Protein AF-A0A927LHQ2-F1 (afdb_monomer)

Sequence (108 aa):
MRNILLLGYLILNVFLYTLNFEIFHTPQAIDLGFGIFTTFPLLITMAFGLIFCLFFFLMDKNKQMKNEAIIENLKNEITIHKKDFEIASLKMNSSAIEPQVVVAEEII

Mean predicted aligned error: 15.76 Å

Structure (mmCIF, N/CA/C/O backbone):
data_AF-A0A927LHQ2-F1
#
_entry.id   AF-A0A927LHQ2-F1
#
loop_
_atom_site.group_PDB
_atom_site.id
_atom_site.type_symbol
_atom_site.label_atom_id
_atom_site.label_alt_id
_atom_site.label_comp_id
_atom_site.label_asym_id
_atom_site.label_entity_id
_atom_site.label_seq_id
_atom_site.pdbx_PDB_ins_code
_atom_site.Cartn_x
_atom_site.Cartn_y
_atom_site.Cartn_z
_atom_site.occupancy
_atom_site.B_iso_or_equiv
_atom_site.auth_seq_id
_atom_site.auth_comp_id
_atom_site.auth_asym_id
_atom_site.auth_atom_id
_atom_site.pdbx_PDB_model_num
ATOM 1 N N . MET A 1 1 ? -10.843 3.123 0.253 1.00 56.28 1 MET A N 1
ATOM 2 C CA . MET A 1 1 ? -10.695 3.513 -1.172 1.00 56.28 1 MET A CA 1
ATOM 3 C C . MET A 1 1 ? -9.248 3.779 -1.586 1.00 56.28 1 MET A C 1
ATOM 5 O O . MET A 1 1 ? -8.829 3.194 -2.574 1.00 56.28 1 MET A O 1
ATOM 9 N N . ARG A 1 2 ? -8.455 4.574 -0.844 1.00 60.19 2 ARG A N 1
ATOM 10 C CA . ARG A 1 2 ? -7.061 4.911 -1.217 1.00 60.19 2 ARG A CA 1
ATOM 11 C C . ARG A 1 2 ? -6.162 3.696 -1.520 1.00 60.19 2 ARG A C 1
ATOM 13 O O . ARG A 1 2 ? -5.458 3.709 -2.520 1.00 60.19 2 ARG A O 1
ATOM 20 N N . ASN A 1 3 ? -6.253 2.620 -0.735 1.00 64.38 3 ASN A N 1
ATOM 21 C CA . ASN A 1 3 ? -5.417 1.425 -0.943 1.00 64.38 3 ASN A CA 1
ATOM 22 C C . ASN A 1 3 ? -5.803 0.595 -2.170 1.00 64.38 3 ASN A C 1
ATOM 24 O O . ASN A 1 3 ? -4.945 -0.069 -2.732 1.00 64.38 3 ASN A O 1
ATOM 28 N N . ILE A 1 4 ? -7.065 0.643 -2.601 1.00 72.25 4 ILE A N 1
ATOM 29 C CA . ILE A 1 4 ? -7.522 -0.040 -3.821 1.00 72.25 4 ILE A CA 1
ATOM 30 C C . ILE A 1 4 ? -7.001 0.680 -5.066 1.00 72.25 4 ILE A C 1
ATOM 32 O O . ILE A 1 4 ? -6.595 0.023 -6.016 1.00 72.25 4 ILE A O 1
ATOM 36 N N . LEU A 1 5 ? -6.933 2.015 -5.034 1.00 72.75 5 LEU A N 1
ATOM 37 C CA . LEU A 1 5 ? -6.321 2.805 -6.106 1.00 72.75 5 LEU A CA 1
ATOM 38 C C . LEU A 1 5 ? -4.809 2.554 -6.193 1.00 72.75 5 LEU A C 1
ATOM 40 O O . LEU A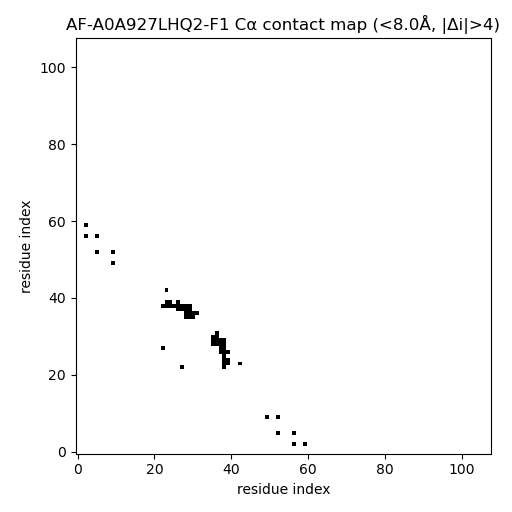 1 5 ? -4.285 2.352 -7.283 1.00 72.75 5 LEU A O 1
ATOM 44 N N . LEU A 1 6 ? -4.124 2.497 -5.046 1.00 72.62 6 LEU A N 1
ATOM 45 C CA . LEU A 1 6 ? -2.696 2.161 -4.961 1.00 72.62 6 LEU A CA 1
ATOM 46 C C . LEU A 1 6 ? -2.406 0.737 -5.457 1.00 72.62 6 LEU A C 1
ATOM 48 O O . LEU A 1 6 ? -1.461 0.527 -6.212 1.00 72.62 6 LEU A O 1
ATOM 52 N N . LEU A 1 7 ? -3.247 -0.229 -5.078 1.00 72.62 7 LEU A N 1
ATOM 53 C CA . LEU A 1 7 ? -3.147 -1.610 -5.546 1.00 72.62 7 LEU A CA 1
ATOM 54 C C . LEU A 1 7 ? -3.394 -1.708 -7.057 1.00 72.62 7 LEU A C 1
ATOM 56 O O . LEU A 1 7 ? -2.628 -2.359 -7.759 1.00 72.62 7 LEU A O 1
ATOM 60 N N . GLY A 1 8 ? -4.425 -1.025 -7.564 1.00 76.25 8 GLY A N 1
ATOM 61 C CA . GLY A 1 8 ? -4.730 -0.967 -8.993 1.00 76.25 8 GLY A CA 1
ATOM 62 C C . GLY A 1 8 ? -3.588 -0.357 -9.804 1.00 76.25 8 GLY A C 1
ATOM 63 O O . GLY A 1 8 ? -3.179 -0.936 -10.805 1.00 76.25 8 GLY A O 1
ATOM 64 N N . TYR A 1 9 ? -3.009 0.752 -9.332 1.00 78.38 9 TYR A N 1
ATOM 65 C CA . TYR A 1 9 ? -1.825 1.364 -9.941 1.00 78.38 9 TYR A CA 1
ATOM 66 C C . TYR A 1 9 ? -0.642 0.390 -9.994 1.00 78.38 9 TYR A C 1
ATOM 68 O O . TYR A 1 9 ? 0.015 0.270 -11.027 1.00 78.38 9 TYR A O 1
ATOM 76 N N . LEU A 1 10 ? -0.393 -0.348 -8.911 1.00 77.19 10 LEU A N 1
ATOM 77 C CA . LEU A 1 10 ? 0.709 -1.305 -8.839 1.00 77.19 10 LEU A CA 1
ATOM 78 C C . LEU A 1 10 ? 0.510 -2.484 -9.804 1.00 77.19 10 LEU A C 1
ATOM 80 O O . LEU A 1 10 ? 1.439 -2.835 -10.525 1.00 77.19 10 LEU A O 1
ATOM 84 N N . ILE A 1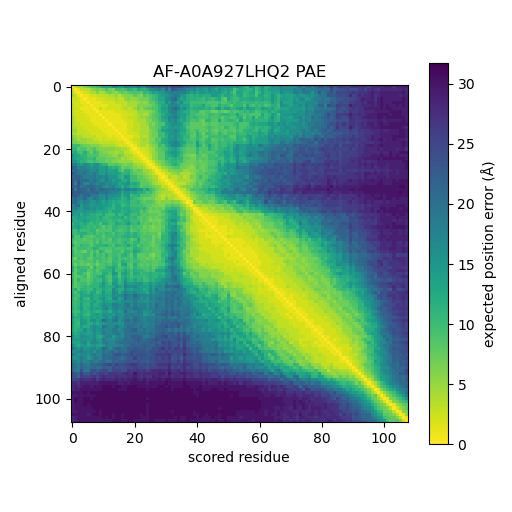 11 ? -0.705 -3.036 -9.887 1.00 77.88 11 ILE A N 1
ATOM 85 C CA . ILE A 1 11 ? -1.050 -4.104 -10.841 1.00 77.88 11 ILE A CA 1
ATOM 86 C C . ILE A 1 11 ? -0.830 -3.635 -12.282 1.00 77.88 11 ILE A C 1
ATOM 88 O O . ILE A 1 11 ? -0.222 -4.352 -13.072 1.00 77.88 11 ILE A O 1
ATOM 92 N N . LEU A 1 12 ? -1.283 -2.425 -12.617 1.00 79.88 12 LEU A N 1
ATOM 93 C CA . LEU A 1 12 ? -1.164 -1.866 -13.9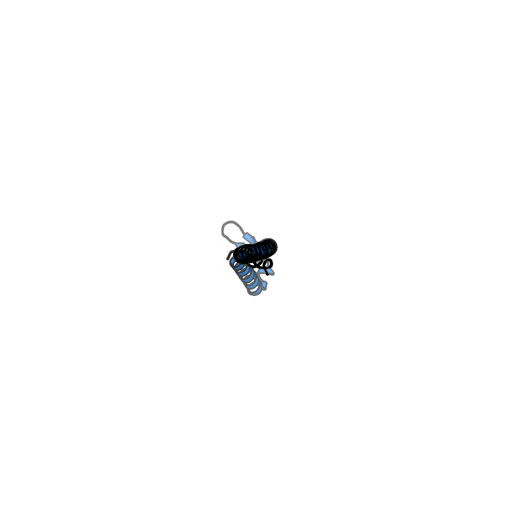65 1.00 79.88 12 LEU A CA 1
ATOM 94 C C . LEU A 1 12 ? 0.306 -1.650 -14.355 1.00 79.88 12 LEU A C 1
ATOM 96 O O . LEU A 1 12 ? 0.699 -1.976 -15.471 1.00 79.88 12 LEU A O 1
ATOM 100 N N . ASN A 1 13 ? 1.136 -1.182 -13.416 1.00 76.00 13 ASN A N 1
ATOM 101 C CA . ASN A 1 13 ? 2.578 -1.028 -13.625 1.00 76.00 13 ASN A CA 1
ATOM 102 C C . ASN A 1 13 ? 3.287 -2.372 -13.822 1.00 76.00 13 ASN A C 1
ATOM 104 O O . ASN A 1 13 ? 4.085 -2.504 -14.746 1.00 76.00 13 ASN A O 1
ATOM 108 N N . VAL A 1 14 ? 2.986 -3.374 -12.990 1.00 78.25 14 VAL A N 1
ATOM 109 C CA . VAL A 1 14 ? 3.564 -4.720 -13.138 1.00 78.25 14 VAL A CA 1
ATOM 110 C C . VAL A 1 14 ? 3.142 -5.336 -14.471 1.00 78.25 14 VAL A C 1
ATOM 112 O O . VAL A 1 14 ? 3.985 -5.857 -15.192 1.00 78.25 14 VAL A O 1
ATOM 115 N N . PHE A 1 15 ? 1.868 -5.215 -14.844 1.00 77.75 15 PHE A N 1
ATOM 116 C CA . PHE A 1 15 ? 1.345 -5.726 -16.110 1.00 77.75 15 PHE A CA 1
ATOM 117 C C . PHE A 1 15 ? 1.994 -5.054 -17.330 1.00 77.75 15 PHE A C 1
ATOM 119 O O . PHE A 1 15 ? 2.424 -5.740 -18.257 1.00 77.75 15 PHE A O 1
ATOM 126 N N . LEU A 1 16 ? 2.133 -3.723 -17.312 1.00 75.19 16 LEU A N 1
ATOM 127 C CA . LEU A 1 16 ? 2.846 -2.974 -18.352 1.00 75.19 16 LEU A CA 1
ATOM 128 C C . LEU A 1 16 ? 4.317 -3.384 -18.445 1.00 75.19 16 LEU A C 1
ATOM 130 O O . LEU A 1 16 ? 4.838 -3.507 -19.554 1.00 75.19 16 LEU A O 1
ATOM 134 N N . TYR A 1 17 ? 4.963 -3.630 -17.303 1.00 71.94 17 TYR A N 1
ATOM 135 C CA . TYR A 1 17 ? 6.334 -4.123 -17.254 1.00 71.94 17 TYR A CA 1
ATOM 136 C C . TYR A 1 17 ? 6.462 -5.510 -17.895 1.00 71.94 17 TYR A C 1
ATOM 138 O O . TYR A 1 17 ? 7.336 -5.717 -18.732 1.00 71.94 17 TYR A O 1
ATOM 146 N N . THR A 1 18 ? 5.563 -6.444 -17.565 1.00 74.38 18 THR A N 1
ATOM 147 C CA . THR A 1 18 ? 5.582 -7.803 -18.129 1.00 74.38 18 THR A CA 1
ATOM 148 C C . THR A 1 18 ? 5.346 -7.805 -19.640 1.00 74.38 18 THR A C 1
ATOM 150 O O . THR A 1 18 ? 6.023 -8.536 -20.356 1.00 74.38 18 THR A O 1
ATOM 153 N N . LEU A 1 19 ? 4.425 -6.975 -20.143 1.00 74.31 19 LEU A N 1
ATOM 154 C CA . LEU A 1 19 ? 4.121 -6.901 -21.577 1.00 74.31 19 LEU A CA 1
ATOM 155 C C . LEU A 1 19 ? 5.220 -6.238 -22.413 1.00 74.31 19 LEU A C 1
ATOM 157 O O . LEU A 1 19 ? 5.348 -6.545 -23.592 1.00 74.31 19 LEU A O 1
ATOM 161 N N . ASN A 1 20 ? 6.002 -5.333 -21.823 1.00 71.44 20 ASN A N 1
ATOM 162 C CA . ASN A 1 20 ? 7.015 -4.551 -22.536 1.00 71.44 20 ASN A CA 1
ATOM 163 C C . ASN A 1 20 ? 8.443 -4.917 -22.108 1.00 71.44 20 ASN A C 1
ATOM 165 O O . ASN A 1 20 ? 9.363 -4.122 -22.278 1.00 71.44 20 ASN A O 1
ATOM 169 N N . PHE A 1 21 ? 8.637 -6.119 -21.556 1.00 69.69 21 PHE A N 1
ATOM 170 C CA . PHE A 1 21 ? 9.908 -6.573 -20.983 1.00 69.69 21 PHE A CA 1
ATOM 171 C C . PHE A 1 21 ? 11.108 -6.405 -21.935 1.00 69.69 21 PHE A C 1
ATOM 173 O O . PHE A 1 21 ? 12.191 -6.005 -21.511 1.00 69.69 21 PHE A O 1
ATOM 180 N N . GLU A 1 22 ? 10.914 -6.625 -23.237 1.00 66.00 22 GLU A N 1
ATOM 181 C CA . GLU A 1 22 ? 11.966 -6.449 -24.248 1.00 66.00 22 GLU A CA 1
ATOM 182 C C . GLU A 1 22 ? 12.394 -4.984 -24.446 1.00 66.00 22 GLU A C 1
ATOM 184 O O . GLU A 1 22 ? 13.589 -4.717 -24.601 1.00 66.00 22 GLU A O 1
ATOM 189 N N . ILE A 1 23 ? 11.455 -4.030 -24.368 1.00 65.31 23 ILE A N 1
ATOM 190 C CA . ILE A 1 23 ? 11.715 -2.577 -24.482 1.00 65.31 23 ILE A CA 1
ATOM 191 C C . ILE A 1 23 ? 12.613 -2.101 -23.332 1.00 65.31 23 ILE A C 1
ATOM 193 O O . ILE A 1 23 ? 13.390 -1.159 -23.462 1.00 65.31 23 ILE A O 1
ATOM 197 N N . PHE A 1 24 ? 12.543 -2.787 -22.196 1.00 62.03 24 PHE A N 1
ATOM 198 C CA . PHE A 1 24 ? 13.320 -2.467 -21.007 1.00 62.03 24 PHE A CA 1
ATOM 199 C C . PHE A 1 24 ? 14.751 -3.022 -21.034 1.00 62.03 24 PHE A C 1
ATOM 201 O O . PHE A 1 24 ? 15.633 -2.462 -20.385 1.00 62.03 24 PHE A O 1
ATOM 208 N N . HIS A 1 25 ? 15.009 -4.083 -21.802 1.00 65.81 25 HIS A N 1
ATOM 209 C CA . HIS A 1 25 ? 16.352 -4.648 -21.969 1.00 65.81 25 HIS A CA 1
ATOM 210 C C . HIS A 1 25 ? 17.098 -4.113 -23.187 1.00 65.81 25 HIS A C 1
ATOM 212 O O . HIS A 1 25 ? 18.328 -4.171 -23.227 1.00 65.81 25 HIS A O 1
ATOM 218 N N . THR A 1 26 ? 16.380 -3.560 -24.162 1.00 67.56 26 THR A N 1
ATOM 219 C CA . THR A 1 26 ? 17.001 -2.864 -25.283 1.00 67.56 26 THR A CA 1
ATOM 220 C C . THR A 1 26 ? 17.204 -1.389 -24.933 1.00 67.56 26 THR A C 1
ATOM 222 O O . THR A 1 26 ? 16.252 -0.709 -24.545 1.00 67.56 26 THR A O 1
ATOM 225 N N . PRO A 1 27 ? 18.433 -0.849 -25.052 1.00 65.19 27 PRO A N 1
ATOM 226 C CA . PRO A 1 27 ? 18.657 0.581 -24.913 1.00 65.19 27 PRO A CA 1
ATOM 227 C C . PRO A 1 27 ? 18.031 1.283 -26.120 1.00 65.19 27 PRO A C 1
ATOM 229 O O . PRO A 1 27 ? 18.655 1.436 -27.167 1.00 65.19 27 PRO A O 1
ATOM 232 N N . GLN A 1 28 ? 16.771 1.681 -25.978 1.00 67.50 28 GLN A N 1
ATOM 233 C CA . GLN A 1 28 ? 16.081 2.519 -26.944 1.00 67.50 28 GLN A CA 1
ATOM 234 C C . GLN A 1 28 ? 16.149 3.968 -26.476 1.00 67.50 28 GLN A C 1
ATOM 236 O O . GLN A 1 28 ? 15.862 4.297 -25.323 1.00 67.50 28 GLN A O 1
ATOM 241 N N . ALA A 1 29 ? 16.579 4.825 -27.394 1.00 71.06 29 ALA A N 1
ATOM 242 C CA . ALA A 1 29 ? 16.525 6.264 -27.247 1.00 71.06 29 ALA A CA 1
ATOM 243 C C . ALA A 1 29 ? 15.089 6.714 -27.534 1.00 71.06 29 ALA A C 1
ATOM 245 O O . ALA A 1 29 ? 14.627 6.623 -28.670 1.00 71.06 29 ALA A O 1
ATOM 246 N N . ILE A 1 30 ? 14.381 7.164 -26.501 1.00 71.12 30 ILE A N 1
ATOM 247 C CA . ILE A 1 30 ? 13.053 7.756 -26.636 1.00 71.12 30 ILE A CA 1
ATOM 248 C C . ILE A 1 30 ? 13.245 9.268 -26.698 1.00 71.12 30 ILE A C 1
ATOM 250 O O . ILE A 1 30 ? 13.719 9.881 -25.739 1.00 71.12 30 ILE A O 1
ATOM 254 N N . ASP A 1 31 ? 12.899 9.857 -27.839 1.00 73.44 31 ASP A N 1
ATOM 255 C CA . ASP A 1 31 ? 12.880 11.305 -28.013 1.00 73.44 31 ASP A CA 1
ATOM 256 C C . ASP A 1 31 ? 11.497 11.843 -27.632 1.00 73.44 31 ASP A C 1
ATOM 258 O O . ASP A 1 31 ? 10.488 11.506 -28.253 1.00 73.44 31 ASP A O 1
ATOM 262 N N . LEU A 1 32 ? 11.451 12.650 -26.572 1.00 71.38 32 LEU A N 1
ATOM 263 C CA . LEU A 1 32 ? 10.223 13.281 -26.079 1.00 71.38 32 LEU A CA 1
ATOM 264 C C . LEU A 1 32 ? 10.099 14.748 -26.530 1.00 71.38 32 LEU A C 1
ATOM 266 O O . LEU A 1 32 ? 9.216 15.464 -26.062 1.00 71.38 32 LEU A O 1
ATOM 270 N N . GLY A 1 33 ? 10.978 15.221 -27.422 1.00 71.06 33 GLY A N 1
ATOM 271 C CA . GLY A 1 33 ? 10.985 16.594 -27.941 1.00 71.06 33 GLY A CA 1
ATOM 272 C C . GLY A 1 33 ? 11.689 17.620 -27.043 1.00 71.06 33 GLY A C 1
ATOM 273 O O . GLY A 1 33 ? 11.908 18.753 -27.461 1.00 71.06 33 GLY A O 1
ATOM 274 N N . PHE A 1 34 ? 12.085 17.235 -25.828 1.00 77.56 34 PHE A N 1
ATOM 275 C CA . PHE A 1 34 ? 12.875 18.047 -24.884 1.00 77.56 34 PHE A CA 1
ATOM 276 C C . PHE A 1 34 ? 14.135 17.323 -24.384 1.00 77.56 34 PHE A C 1
ATOM 278 O O . PHE A 1 34 ? 14.817 17.796 -23.476 1.00 77.56 34 PHE A O 1
ATOM 285 N N . GLY A 1 35 ? 14.453 16.169 -24.968 1.00 64.31 35 GLY A N 1
ATOM 286 C CA . GLY A 1 35 ? 15.622 15.379 -24.615 1.00 64.31 35 GLY A CA 1
ATOM 287 C C . GLY A 1 35 ? 15.471 13.926 -25.039 1.00 64.31 35 GLY A C 1
ATOM 288 O O . GLY A 1 35 ? 14.360 13.402 -25.135 1.00 64.31 35 GLY A O 1
ATOM 289 N N . ILE A 1 36 ? 16.615 13.286 -25.268 1.00 70.06 36 ILE A N 1
ATOM 290 C CA . ILE A 1 36 ? 16.696 11.854 -25.530 1.00 70.06 36 ILE A CA 1
ATOM 291 C C . ILE A 1 36 ? 16.890 11.154 -24.191 1.00 70.06 36 ILE A C 1
ATOM 293 O O . ILE A 1 36 ? 17.918 11.326 -23.532 1.00 70.06 36 ILE A O 1
ATOM 297 N N . PHE A 1 37 ? 15.906 10.354 -23.798 1.00 64.94 37 PHE A N 1
ATOM 298 C CA . PHE A 1 37 ? 15.976 9.540 -22.594 1.00 64.94 37 PHE A CA 1
ATOM 299 C C . PHE A 1 37 ? 16.175 8.083 -22.983 1.00 64.94 37 PHE A C 1
ATOM 301 O O . PHE A 1 37 ? 15.543 7.572 -23.906 1.00 64.94 37 PHE A O 1
ATOM 308 N N . THR A 1 38 ? 17.070 7.403 -22.277 1.00 67.31 38 THR A N 1
ATOM 309 C CA . THR A 1 38 ? 17.242 5.962 -22.433 1.00 67.31 38 THR A CA 1
ATOM 310 C C . THR A 1 38 ? 16.227 5.223 -21.562 1.00 67.31 38 THR A C 1
ATOM 312 O O . THR A 1 38 ? 15.805 5.702 -20.509 1.00 67.31 38 THR A O 1
ATOM 315 N N . THR A 1 39 ? 15.827 4.029 -21.986 1.00 66.44 39 THR A N 1
ATOM 316 C CA . THR A 1 39 ? 14.880 3.156 -21.268 1.00 66.44 39 THR A CA 1
ATOM 317 C C . THR A 1 39 ? 15.343 2.766 -19.853 1.00 66.44 39 THR A C 1
ATOM 319 O O . THR A 1 39 ? 14.523 2.494 -18.976 1.00 66.44 39 THR A O 1
ATOM 322 N N . PHE A 1 40 ? 16.650 2.817 -19.584 1.00 64.62 40 PHE A N 1
ATOM 323 C CA . PHE A 1 40 ? 17.263 2.407 -18.317 1.00 64.62 40 PHE A CA 1
ATOM 324 C C . PHE A 1 40 ? 16.952 3.327 -17.108 1.00 64.62 40 PHE A C 1
ATOM 326 O O . PHE A 1 40 ? 16.502 2.820 -16.078 1.00 64.62 40 PHE A O 1
ATOM 333 N N . PRO A 1 41 ? 17.110 4.667 -17.176 1.00 66.38 41 PRO A N 1
ATOM 334 C CA . PRO A 1 41 ? 16.674 5.564 -16.101 1.00 66.38 41 PRO A CA 1
ATOM 335 C C . PRO A 1 41 ? 15.168 5.479 -15.807 1.00 66.38 41 PRO A C 1
ATOM 337 O O . PRO A 1 41 ? 14.763 5.609 -14.650 1.00 66.38 41 PRO A O 1
ATOM 340 N N . LEU A 1 42 ? 14.332 5.186 -16.808 1.00 67.19 42 LEU A N 1
ATOM 341 C CA . LEU A 1 42 ? 12.889 5.021 -16.609 1.00 67.19 42 LEU A CA 1
ATOM 342 C C . LEU A 1 42 ? 12.572 3.821 -15.697 1.00 67.19 42 LEU A C 1
ATOM 344 O O . LEU A 1 42 ? 11.769 3.938 -14.771 1.00 67.19 42 LEU A O 1
ATOM 348 N N . LEU A 1 43 ? 13.271 2.700 -15.896 1.00 68.88 43 LEU A N 1
ATOM 349 C CA . LEU A 1 43 ? 13.144 1.493 -15.072 1.00 68.88 43 LEU A CA 1
ATOM 350 C C . LEU A 1 43 ? 13.529 1.712 -13.618 1.00 68.88 43 LEU A C 1
ATOM 352 O O . LEU A 1 43 ? 12.817 1.272 -12.718 1.00 68.88 43 LEU A O 1
ATOM 356 N N . ILE A 1 44 ? 14.644 2.403 -13.387 1.00 71.50 44 ILE A N 1
ATOM 357 C CA . ILE A 1 44 ? 15.103 2.734 -12.036 1.00 71.50 44 ILE A CA 1
ATOM 358 C C . ILE A 1 44 ? 14.023 3.552 -11.323 1.00 71.50 44 ILE A C 1
ATOM 360 O O . ILE A 1 44 ? 13.654 3.254 -10.187 1.00 71.50 44 ILE A O 1
ATOM 364 N N . THR A 1 45 ? 13.453 4.534 -12.019 1.00 70.44 45 THR A N 1
ATOM 365 C CA . THR A 1 45 ? 12.394 5.388 -11.474 1.00 70.44 45 THR A CA 1
ATOM 366 C C . THR A 1 45 ? 11.118 4.590 -11.169 1.00 70.44 45 THR A C 1
ATOM 368 O O . THR A 1 45 ? 10.522 4.772 -10.106 1.00 70.44 45 THR A O 1
ATOM 371 N N . MET A 1 46 ? 10.728 3.651 -12.042 1.00 73.81 46 MET A N 1
ATOM 372 C CA . MET A 1 46 ? 9.598 2.744 -11.792 1.00 73.81 46 MET A CA 1
ATOM 373 C C . MET A 1 46 ? 9.849 1.822 -10.594 1.00 73.81 46 MET A C 1
ATOM 375 O O . MET A 1 46 ? 8.956 1.658 -9.763 1.00 73.81 46 MET A O 1
ATOM 379 N N . ALA A 1 47 ? 11.054 1.265 -10.455 1.00 76.56 47 ALA A N 1
ATOM 380 C CA . ALA A 1 47 ? 11.418 0.411 -9.326 1.00 76.56 47 ALA A CA 1
ATOM 381 C C . ALA A 1 47 ? 11.346 1.173 -7.993 1.00 76.56 47 ALA A C 1
ATOM 383 O O . ALA A 1 47 ? 10.738 0.686 -7.036 1.00 76.56 47 ALA A O 1
ATOM 384 N N . PHE A 1 48 ? 11.877 2.401 -7.941 1.00 78.00 48 PHE A N 1
ATOM 385 C CA . PHE A 1 48 ? 11.720 3.273 -6.774 1.00 78.00 48 PHE A CA 1
ATOM 386 C C . PHE A 1 48 ? 10.246 3.568 -6.482 1.00 78.00 48 PHE A C 1
ATOM 388 O O . PHE A 1 48 ? 9.814 3.441 -5.336 1.00 78.00 48 PHE A O 1
ATOM 395 N N . GLY A 1 49 ? 9.449 3.889 -7.504 1.00 76.12 49 GLY A N 1
ATOM 396 C CA . GLY A 1 49 ? 8.008 4.106 -7.353 1.00 76.12 49 GLY A CA 1
ATOM 397 C C . GLY A 1 49 ? 7.278 2.898 -6.754 1.00 76.12 49 GLY A C 1
ATOM 398 O 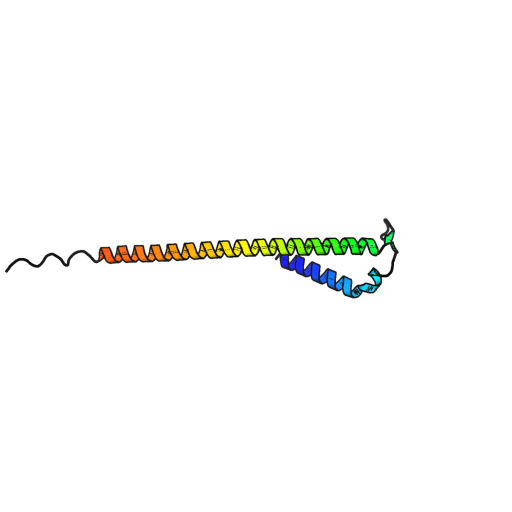O . GLY A 1 49 ? 6.416 3.062 -5.887 1.00 76.12 49 GLY A O 1
ATOM 399 N N . LEU A 1 50 ? 7.659 1.683 -7.154 1.00 81.12 50 LEU A N 1
ATOM 400 C CA . LEU A 1 50 ? 7.084 0.433 -6.654 1.00 81.12 50 LEU A CA 1
ATOM 401 C C . LEU A 1 50 ? 7.442 0.199 -5.177 1.00 81.12 50 LEU A C 1
ATOM 403 O O . LEU A 1 50 ? 6.566 -0.134 -4.377 1.00 81.12 50 LEU A O 1
ATOM 407 N N . ILE A 1 51 ? 8.694 0.469 -4.792 1.00 83.69 51 ILE A N 1
ATOM 408 C CA . ILE A 1 51 ? 9.156 0.410 -3.395 1.00 83.69 51 ILE A CA 1
ATOM 409 C C . ILE A 1 51 ? 8.360 1.386 -2.517 1.00 83.69 51 ILE A C 1
ATOM 411 O O . ILE A 1 51 ? 7.860 0.993 -1.461 1.00 83.69 51 ILE A O 1
ATOM 415 N N . PHE A 1 52 ? 8.180 2.634 -2.960 1.00 81.81 52 PHE A N 1
ATOM 416 C CA . PHE A 1 52 ? 7.382 3.618 -2.222 1.00 81.81 52 PHE A CA 1
ATOM 417 C C . PHE A 1 52 ? 5.918 3.188 -2.089 1.00 81.81 52 PHE A C 1
ATOM 419 O O . PHE A 1 52 ? 5.346 3.298 -1.003 1.00 81.81 52 PHE A O 1
ATOM 426 N N . CYS A 1 53 ? 5.313 2.652 -3.152 1.00 81.31 53 CYS A N 1
ATOM 427 C CA . CYS A 1 53 ? 3.940 2.147 -3.099 1.00 81.31 53 CYS A CA 1
ATOM 428 C C . CYS A 1 53 ? 3.786 1.010 -2.079 1.00 81.31 53 CYS A C 1
ATOM 430 O O . CYS A 1 53 ? 2.850 1.030 -1.278 1.00 81.31 53 CYS A O 1
ATOM 432 N N . LEU A 1 54 ? 4.717 0.051 -2.066 1.00 80.94 54 LEU A N 1
ATOM 433 C CA . LEU A 1 54 ? 4.736 -1.040 -1.086 1.00 80.94 54 LEU A CA 1
ATOM 434 C C . LEU A 1 54 ? 4.893 -0.521 0.345 1.00 80.94 54 LEU A C 1
ATOM 436 O O . LEU A 1 54 ? 4.169 -0.956 1.242 1.00 80.94 54 LEU A O 1
ATOM 440 N N . PHE A 1 55 ? 5.796 0.436 0.557 1.00 83.88 55 PHE A N 1
ATOM 441 C CA . PHE A 1 55 ? 6.010 1.045 1.865 1.00 83.88 55 PHE A CA 1
ATOM 442 C C . PHE A 1 55 ? 4.747 1.748 2.381 1.00 83.88 55 PHE A C 1
ATOM 444 O O . PHE A 1 55 ? 4.312 1.499 3.508 1.00 83.88 55 PHE A O 1
ATOM 451 N N . PHE A 1 56 ? 4.095 2.559 1.541 1.00 81.06 56 PHE A N 1
ATOM 452 C CA . PHE A 1 56 ? 2.831 3.205 1.898 1.00 81.06 56 PHE A CA 1
ATOM 453 C C . PHE A 1 56 ? 1.715 2.196 2.167 1.00 81.06 56 PHE A C 1
ATOM 455 O O . PHE A 1 56 ? 0.948 2.377 3.113 1.00 81.06 56 PHE A O 1
ATOM 462 N N . PHE A 1 57 ? 1.637 1.118 1.385 1.00 80.06 57 PHE A N 1
ATOM 463 C CA . PHE A 1 57 ? 0.649 0.065 1.596 1.00 80.06 57 PHE A CA 1
ATOM 464 C C . PHE A 1 57 ? 0.832 -0.634 2.950 1.00 80.06 57 PHE A C 1
ATOM 466 O O . PHE A 1 57 ? -0.140 -0.820 3.685 1.00 80.06 57 PHE A O 1
ATOM 473 N N . LEU A 1 58 ? 2.074 -0.971 3.315 1.00 81.69 58 LEU A N 1
ATOM 474 C CA . LEU A 1 58 ? 2.402 -1.575 4.609 1.00 81.69 58 LEU A CA 1
ATOM 475 C C . LEU A 1 58 ? 2.104 -0.629 5.777 1.00 81.69 58 LEU A C 1
ATOM 477 O O . LEU A 1 58 ? 1.498 -1.048 6.765 1.00 81.69 58 LEU A O 1
ATOM 481 N N . MET A 1 59 ? 2.475 0.649 5.662 1.00 81.19 59 MET A N 1
ATOM 482 C CA . MET A 1 59 ? 2.158 1.650 6.684 1.00 81.19 59 MET A CA 1
ATOM 483 C C . MET A 1 59 ? 0.648 1.804 6.889 1.00 81.19 59 MET A C 1
ATOM 485 O O . MET A 1 59 ? 0.186 1.853 8.031 1.00 81.19 59 MET A O 1
ATOM 489 N N . ASP A 1 60 ? -0.128 1.863 5.805 1.00 79.56 60 ASP A N 1
ATOM 490 C CA . ASP A 1 60 ? -1.577 2.043 5.896 1.00 79.56 60 ASP A CA 1
ATOM 491 C C . ASP A 1 60 ? -2.266 0.802 6.483 1.00 79.56 60 ASP A C 1
ATOM 493 O O . ASP A 1 60 ? -3.117 0.935 7.361 1.00 79.56 60 ASP A O 1
ATOM 497 N N . LYS A 1 61 ? -1.831 -0.408 6.096 1.00 79.00 61 LYS A N 1
ATOM 498 C CA . LYS A 1 61 ? -2.272 -1.671 6.715 1.00 79.00 61 LYS A CA 1
ATOM 499 C C . LYS A 1 61 ? -2.006 -1.694 8.218 1.00 79.00 61 LYS A C 1
ATOM 501 O O . LYS A 1 61 ? -2.898 -2.034 8.990 1.00 79.00 61 LYS A O 1
ATOM 506 N N . ASN A 1 62 ? -0.811 -1.295 8.646 1.00 80.19 62 ASN A N 1
ATOM 507 C CA . ASN A 1 62 ? -0.462 -1.280 10.065 1.00 80.19 62 ASN A CA 1
ATOM 508 C C . ASN A 1 62 ? -1.315 -0.265 10.850 1.00 80.19 62 ASN A C 1
ATOM 510 O O . ASN A 1 62 ? -1.762 -0.540 11.962 1.00 80.19 62 ASN A O 1
ATOM 514 N N . LYS A 1 63 ? -1.605 0.898 10.252 1.00 80.38 63 LYS A N 1
ATOM 515 C CA . LYS A 1 63 ? -2.510 1.891 10.843 1.00 80.38 63 LYS A CA 1
ATOM 516 C C . LYS A 1 63 ? -3.945 1.366 10.959 1.00 80.38 63 LYS A C 1
ATOM 518 O O . LYS A 1 63 ? -4.582 1.602 11.982 1.00 80.38 63 LYS A O 1
ATOM 523 N N . GLN A 1 64 ? -4.441 0.652 9.948 1.00 79.25 64 GLN A N 1
ATOM 524 C CA . GLN A 1 64 ? -5.773 0.040 9.992 1.00 79.25 64 GLN A CA 1
ATOM 525 C C . GLN A 1 64 ? -5.878 -1.007 11.102 1.00 79.25 64 GLN A C 1
ATOM 527 O O . GLN A 1 64 ? -6.794 -0.910 11.910 1.00 79.25 64 GLN A O 1
ATOM 532 N N . MET A 1 65 ? -4.899 -1.910 11.227 1.00 76.38 65 MET A N 1
ATOM 533 C CA . MET A 1 65 ? -4.904 -2.921 12.294 1.00 76.38 65 MET A CA 1
ATOM 534 C C . MET A 1 65 ? -4.890 -2.297 13.694 1.00 76.38 65 MET A C 1
ATOM 536 O O . MET A 1 65 ? -5.620 -2.737 14.578 1.00 76.38 65 MET A O 1
ATOM 540 N N . LYS A 1 66 ? -4.105 -1.230 13.902 1.00 81.44 66 LYS A N 1
ATOM 541 C CA . LYS A 1 66 ? -4.109 -0.496 15.179 1.00 81.44 66 LYS A CA 1
ATOM 542 C C . LYS A 1 66 ? -5.474 0.118 15.484 1.00 81.44 66 LYS A C 1
ATOM 544 O O . LYS A 1 66 ? -5.931 0.047 16.618 1.00 81.44 66 LYS A O 1
ATOM 549 N N . ASN A 1 67 ? -6.122 0.708 14.484 1.00 79.56 67 ASN A N 1
ATOM 550 C CA . ASN A 1 67 ? -7.448 1.289 14.663 1.00 79.56 67 ASN A CA 1
ATOM 551 C C . ASN A 1 67 ? -8.513 0.223 14.940 1.00 79.56 67 ASN A C 1
ATOM 553 O O . ASN A 1 67 ? -9.355 0.441 15.804 1.00 79.56 67 ASN A O 1
ATOM 557 N N . GLU A 1 68 ? -8.472 -0.920 14.255 1.00 82.81 68 GLU A N 1
ATOM 558 C CA . GLU A 1 68 ? -9.397 -2.032 14.507 1.00 82.81 68 GLU A CA 1
ATOM 559 C C . GLU A 1 68 ? -9.251 -2.574 15.930 1.00 82.81 68 GLU A C 1
ATOM 561 O O . GLU A 1 68 ? -10.254 -2.710 16.625 1.00 82.81 68 GLU A O 1
ATOM 566 N N . ALA A 1 69 ? -8.017 -2.763 16.410 1.00 81.94 69 ALA A N 1
ATOM 567 C CA . ALA A 1 69 ? -7.764 -3.198 17.783 1.00 81.94 69 ALA A CA 1
ATOM 568 C C . ALA A 1 69 ? -8.305 -2.201 18.828 1.00 81.94 69 ALA A C 1
ATOM 570 O O . ALA A 1 69 ? -8.877 -2.602 19.841 1.00 81.94 69 ALA A O 1
ATOM 571 N N . ILE A 1 70 ? -8.168 -0.893 18.579 1.00 85.38 70 ILE A N 1
ATOM 572 C CA . ILE A 1 70 ? -8.721 0.148 19.461 1.00 85.38 70 ILE A CA 1
ATOM 573 C C . ILE A 1 70 ? -10.255 0.118 19.446 1.00 85.38 70 ILE A C 1
ATOM 575 O O . ILE A 1 70 ? -10.879 0.211 20.501 1.00 85.38 70 ILE A O 1
ATOM 579 N N . ILE A 1 71 ? -10.869 -0.030 18.269 1.00 85.38 71 ILE A N 1
ATOM 580 C CA . ILE A 1 71 ? -12.330 -0.108 18.125 1.00 85.38 71 ILE A CA 1
ATOM 581 C C . ILE A 1 71 ? -12.881 -1.338 18.847 1.00 85.38 71 ILE A C 1
ATOM 583 O O . ILE A 1 71 ? -13.906 -1.243 19.519 1.00 85.38 71 ILE A O 1
ATOM 587 N N . GLU A 1 72 ? -12.214 -2.482 18.731 1.00 86.62 72 GLU A N 1
ATOM 588 C CA . GLU A 1 72 ? -12.619 -3.708 19.411 1.00 86.62 72 GLU A CA 1
ATOM 589 C C . GLU A 1 72 ? -12.524 -3.564 20.933 1.00 86.62 72 GLU A C 1
ATOM 591 O O . GLU A 1 72 ? -13.462 -3.928 21.644 1.00 86.62 72 GLU A O 1
ATOM 596 N N . ASN A 1 73 ? -11.453 -2.941 21.432 1.00 86.00 73 ASN A N 1
ATOM 597 C CA . ASN A 1 73 ? -11.306 -2.678 22.859 1.00 86.00 73 ASN A CA 1
ATOM 598 C C . ASN A 1 73 ? -12.403 -1.732 23.385 1.00 86.00 73 ASN A C 1
ATOM 600 O O . ASN A 1 73 ? -13.088 -2.053 24.353 1.00 86.00 73 ASN A O 1
ATOM 604 N N . LEU A 1 74 ? -12.664 -0.625 22.679 1.00 85.81 74 LEU A N 1
ATOM 605 C CA . LEU A 1 74 ? -13.758 0.301 23.005 1.00 85.81 74 LEU A CA 1
ATOM 606 C C . LEU A 1 74 ? -15.127 -0.393 22.984 1.00 85.81 74 LEU A C 1
ATOM 608 O O . LEU A 1 74 ? -15.979 -0.138 23.833 1.00 85.81 74 LEU A O 1
ATOM 612 N N . LYS A 1 75 ? -15.359 -1.300 22.031 1.00 88.69 75 LYS A N 1
ATOM 613 C CA . LYS A 1 75 ? -16.607 -2.070 21.950 1.00 88.69 75 LYS A CA 1
ATOM 614 C C . LYS A 1 75 ? -16.763 -3.024 23.137 1.00 88.69 75 LYS A C 1
ATOM 616 O O . LYS A 1 75 ? -17.878 -3.185 23.643 1.00 88.69 75 LYS A O 1
ATOM 621 N N . ASN A 1 76 ? -15.670 -3.631 23.596 1.00 86.94 76 ASN A N 1
ATOM 622 C CA . ASN A 1 76 ? -15.666 -4.468 24.792 1.00 86.94 76 ASN A CA 1
ATOM 623 C C . ASN A 1 76 ? -15.949 -3.645 26.052 1.00 86.94 76 ASN A C 1
ATOM 625 O O . ASN A 1 76 ? -16.825 -4.032 26.823 1.00 86.94 76 ASN A O 1
ATOM 629 N N . GLU A 1 77 ? -15.314 -2.483 26.222 1.00 85.38 77 GLU A N 1
ATOM 630 C CA . GLU A 1 77 ? -15.592 -1.571 27.342 1.00 85.38 77 GLU A CA 1
ATOM 631 C C . GLU A 1 77 ? -17.059 -1.122 27.367 1.00 85.38 77 GLU A C 1
ATOM 633 O O . GLU A 1 77 ? -17.723 -1.234 28.397 1.00 85.38 77 GLU A O 1
ATOM 638 N N . ILE A 1 78 ? -17.620 -0.713 26.223 1.00 84.50 78 ILE A N 1
ATOM 639 C CA . ILE A 1 78 ? -19.049 -0.369 26.111 1.00 84.50 78 ILE A CA 1
ATOM 640 C C . ILE A 1 78 ? -19.932 -1.557 26.510 1.00 84.50 78 ILE A C 1
ATOM 642 O O . ILE A 1 78 ? -20.952 -1.382 27.176 1.00 84.50 78 ILE A O 1
ATOM 646 N N . THR A 1 79 ? -19.556 -2.774 26.116 1.00 86.81 79 THR A N 1
ATOM 647 C CA . THR A 1 79 ? -20.323 -3.983 26.444 1.00 86.81 79 THR A CA 1
ATOM 648 C C . THR A 1 79 ? -20.279 -4.288 27.941 1.00 86.81 79 THR A C 1
ATOM 650 O O . THR A 1 79 ? -21.307 -4.658 28.508 1.00 86.81 79 THR A O 1
ATOM 653 N N . ILE A 1 80 ? -19.126 -4.107 28.588 1.00 85.94 80 ILE A N 1
ATOM 654 C CA . ILE A 1 80 ? -18.971 -4.264 30.039 1.00 85.94 80 ILE A CA 1
ATOM 655 C C . ILE A 1 80 ? -19.815 -3.217 30.766 1.00 85.94 80 ILE A C 1
ATOM 657 O O . ILE A 1 80 ? -20.682 -3.585 31.551 1.00 85.94 80 ILE A O 1
ATOM 661 N N . HIS A 1 81 ? -19.677 -1.936 30.414 1.00 81.75 81 HIS A N 1
ATOM 662 C CA . HIS A 1 81 ? -20.472 -0.864 31.016 1.00 81.75 81 HIS A CA 1
ATOM 663 C C . HIS A 1 81 ? -21.980 -1.058 30.825 1.00 81.75 81 HIS A C 1
ATOM 665 O O . HIS A 1 81 ? -22.762 -0.767 31.730 1.00 81.75 81 HIS A O 1
ATOM 671 N N . LYS A 1 82 ? -22.411 -1.589 29.675 1.00 87.06 82 LYS A N 1
ATOM 672 C CA . LYS A 1 82 ? -23.820 -1.918 29.436 1.00 87.06 82 LYS A CA 1
ATOM 673 C C . 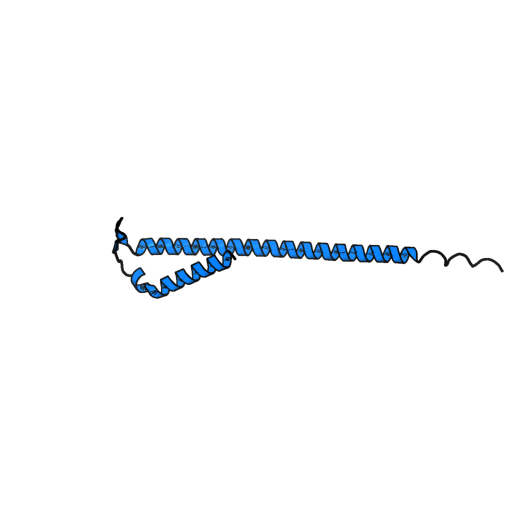LYS A 1 82 ? -24.308 -3.041 30.357 1.00 87.06 82 LYS A C 1
ATOM 675 O O . LYS A 1 82 ? -25.412 -2.936 30.884 1.00 87.06 82 LYS A O 1
ATOM 680 N N . LYS A 1 83 ? -23.493 -4.079 30.576 1.00 85.25 83 LYS A N 1
ATOM 681 C CA . LYS A 1 83 ? -23.803 -5.156 31.530 1.00 85.25 83 LYS A CA 1
ATOM 682 C C . LYS A 1 83 ? -23.834 -4.648 32.969 1.00 85.25 83 LYS A C 1
ATOM 684 O O . LYS A 1 83 ? -24.742 -5.009 33.709 1.00 85.25 83 LYS A O 1
ATOM 689 N N . ASP A 1 84 ? -22.905 -3.779 33.353 1.00 84.00 84 ASP A N 1
ATOM 690 C CA . ASP A 1 84 ? -22.884 -3.179 34.690 1.00 84.00 84 ASP A CA 1
ATOM 691 C C . ASP A 1 84 ? -24.126 -2.316 34.938 1.00 84.00 84 ASP A C 1
A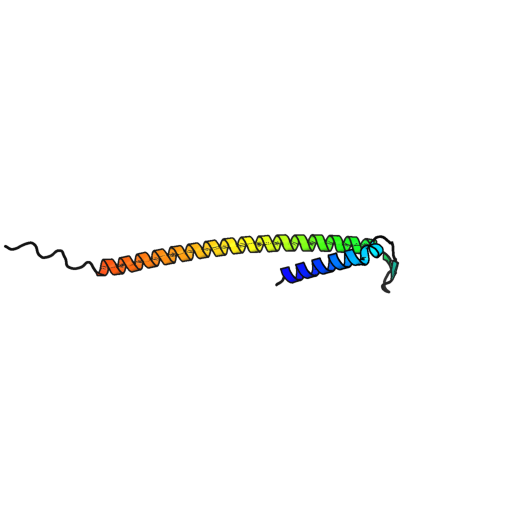TOM 693 O O . ASP A 1 84 ? -24.729 -2.385 36.009 1.00 84.00 84 ASP A O 1
ATOM 697 N N . PHE A 1 85 ? -24.560 -1.554 33.930 1.00 80.38 85 PHE A N 1
ATOM 698 C CA . PHE A 1 85 ? -25.801 -0.786 33.997 1.00 80.38 85 PHE A CA 1
ATOM 699 C C . PHE A 1 85 ? -27.033 -1.691 34.116 1.00 80.38 85 PHE A C 1
ATOM 701 O O . PHE A 1 85 ? -27.927 -1.418 34.913 1.00 80.38 85 PHE A O 1
ATOM 708 N N . GLU A 1 86 ? -27.073 -2.795 33.368 1.00 81.44 86 GLU A N 1
ATOM 709 C CA . GLU A 1 86 ? -28.147 -3.786 33.463 1.00 81.44 86 GLU A CA 1
ATOM 710 C C . GLU A 1 86 ? -28.205 -4.405 34.868 1.00 81.44 86 GLU A C 1
ATOM 712 O O . GLU A 1 86 ? -29.268 -4.413 35.487 1.00 81.44 86 GLU A O 1
ATOM 717 N N . ILE A 1 87 ? -27.063 -4.801 35.438 1.00 79.56 87 ILE A N 1
ATOM 718 C CA . ILE A 1 87 ? -26.971 -5.307 36.816 1.00 79.56 87 ILE A CA 1
ATOM 719 C C . ILE A 1 87 ? -27.417 -4.246 37.828 1.00 79.56 87 ILE A C 1
ATOM 721 O O . ILE A 1 87 ? -28.161 -4.563 38.755 1.00 79.56 87 ILE A O 1
ATOM 725 N N . ALA A 1 88 ? -26.993 -2.990 37.668 1.00 76.56 88 ALA A N 1
ATOM 726 C CA . ALA A 1 88 ? -27.406 -1.896 38.543 1.00 76.56 88 ALA A CA 1
ATOM 727 C C . ALA A 1 88 ? -28.921 -1.647 38.465 1.00 76.56 88 ALA A C 1
ATOM 729 O O . ALA A 1 88 ? -29.570 -1.482 39.498 1.00 76.56 88 ALA A O 1
ATOM 730 N N . SER A 1 89 ? -29.500 -1.698 37.261 1.00 76.69 89 SER A N 1
ATOM 731 C CA . SER A 1 89 ? -30.944 -1.558 37.051 1.00 76.69 89 SER A CA 1
ATOM 732 C C . SER A 1 89 ? -31.733 -2.713 37.677 1.00 76.69 89 SER A C 1
ATOM 734 O O . SER A 1 89 ? -32.743 -2.487 38.340 1.00 76.69 89 SER A O 1
ATOM 736 N N . LEU A 1 90 ? -31.236 -3.947 37.552 1.00 74.00 90 LEU A N 1
ATOM 737 C CA . LEU A 1 90 ? -31.831 -5.129 38.170 1.00 74.00 90 LEU A CA 1
ATOM 738 C C . LEU A 1 90 ? -31.726 -5.072 39.695 1.00 74.00 90 LEU A C 1
ATOM 740 O O . LEU A 1 90 ? -32.696 -5.396 40.373 1.00 74.00 90 LEU A O 1
ATOM 744 N N . LYS A 1 91 ? -30.597 -4.601 40.243 1.00 73.19 91 LYS A N 1
ATOM 74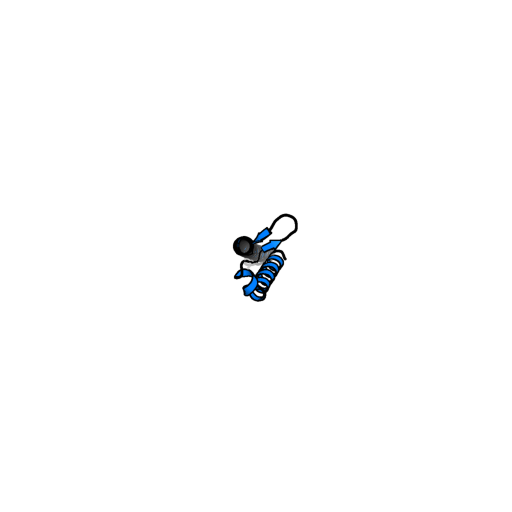5 C CA . LYS A 1 91 ? -30.446 -4.372 41.685 1.00 73.19 91 LYS A CA 1
ATOM 746 C C . LYS A 1 91 ? -31.435 -3.330 42.190 1.00 73.19 91 LYS A C 1
ATOM 748 O O . LYS A 1 91 ? -32.131 -3.625 43.152 1.00 73.19 91 LYS A O 1
ATOM 753 N N . MET A 1 92 ? -31.568 -2.179 41.524 1.00 69.06 92 MET A N 1
ATOM 754 C CA . MET A 1 92 ? -32.573 -1.169 41.886 1.00 69.06 92 MET A CA 1
ATOM 755 C C . MET A 1 92 ? -33.998 -1.730 41.842 1.00 69.06 92 MET A C 1
ATOM 757 O O . MET A 1 92 ? -34.769 -1.493 42.769 1.00 69.06 92 MET A O 1
ATOM 761 N N . ASN A 1 93 ? -34.333 -2.519 40.819 1.00 63.38 93 ASN A N 1
ATOM 762 C CA . ASN A 1 93 ? -35.643 -3.163 40.722 1.00 63.38 93 ASN A CA 1
ATOM 763 C C . ASN A 1 93 ? -35.848 -4.243 41.799 1.00 63.38 93 ASN A C 1
ATOM 765 O O . ASN A 1 93 ? -36.957 -4.382 42.298 1.00 63.38 93 ASN A O 1
ATOM 769 N N . SER A 1 94 ? -34.804 -4.977 42.201 1.00 58.16 94 SER A N 1
ATOM 770 C CA . SER A 1 94 ? -34.887 -5.963 43.291 1.00 58.16 94 SER A CA 1
ATOM 771 C C . SER A 1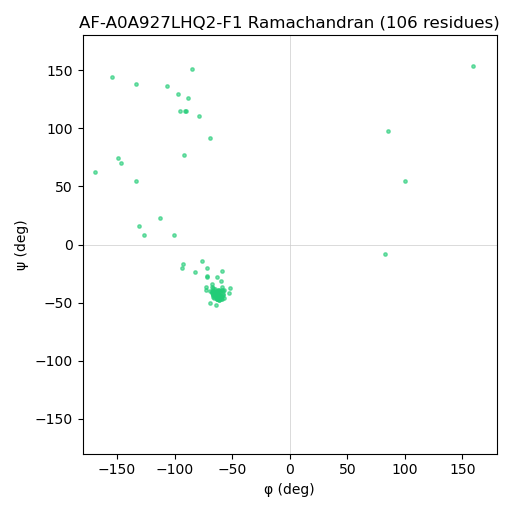 94 ? -34.995 -5.307 44.671 1.00 58.16 94 SER A C 1
ATOM 773 O O . SER A 1 94 ? -35.791 -5.741 45.495 1.00 58.16 94 SER A O 1
ATOM 775 N N . SER A 1 95 ? -34.274 -4.207 44.907 1.00 56.41 95 SER A N 1
ATOM 776 C CA . SER A 1 95 ? -34.334 -3.443 46.157 1.00 56.41 95 SER A CA 1
ATOM 777 C C . SER A 1 95 ? -35.647 -2.671 46.309 1.00 56.41 95 SER A C 1
ATOM 779 O O . SER A 1 95 ? -36.022 -2.328 47.422 1.00 56.41 95 SER A O 1
ATOM 781 N N . ALA A 1 96 ? -36.373 -2.426 45.214 1.00 50.66 96 ALA A N 1
ATOM 782 C CA . ALA A 1 96 ? -37.738 -1.905 45.258 1.00 50.66 96 ALA A CA 1
ATOM 783 C C . ALA A 1 96 ? -38.787 -2.972 45.645 1.00 50.66 96 ALA A C 1
ATOM 785 O O . ALA A 1 96 ? -39.915 -2.609 45.972 1.00 50.66 96 ALA A O 1
ATOM 786 N N . ILE A 1 97 ? -38.434 -4.266 45.619 1.00 50.00 97 ILE A N 1
ATOM 787 C CA . ILE A 1 97 ? -39.321 -5.381 46.000 1.00 50.00 97 ILE A CA 1
ATOM 788 C C . ILE A 1 97 ? -39.147 -5.762 47.486 1.00 50.00 97 ILE A C 1
ATOM 790 O O . ILE A 1 97 ? -40.044 -6.369 48.063 1.00 50.00 97 ILE A O 1
ATOM 794 N N . GLU A 1 98 ? -38.063 -5.341 48.149 1.00 48.28 98 GLU A N 1
ATOM 795 C CA . GLU A 1 98 ? -37.927 -5.434 49.611 1.00 48.28 98 GLU A CA 1
ATOM 796 C C . GLU A 1 98 ? -38.411 -4.148 50.301 1.00 48.28 98 GLU A C 1
ATOM 798 O O . GLU A 1 98 ? -37.632 -3.318 50.772 1.00 48.28 98 GLU A O 1
ATOM 803 N N . PRO A 1 99 ? -39.734 -3.977 50.401 1.00 44.19 99 PRO A N 1
ATOM 804 C CA . PRO A 1 99 ? -40.277 -3.713 51.723 1.00 44.19 99 PRO A CA 1
ATOM 805 C C . PRO A 1 99 ? -41.504 -4.599 51.983 1.00 44.19 99 PRO A C 1
ATOM 807 O O . PRO A 1 99 ? -42.389 -4.691 51.140 1.00 44.19 99 PRO A O 1
ATOM 810 N N . GLN A 1 100 ? -41.597 -5.140 53.205 1.00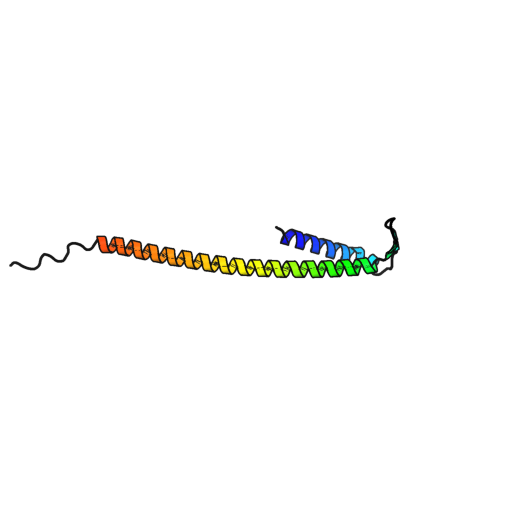 40.41 100 GLN A N 1
ATOM 811 C CA . GLN A 1 100 ? -42.766 -5.818 53.812 1.00 40.41 100 GLN A CA 1
ATOM 812 C C . GLN A 1 100 ? -42.797 -7.362 53.817 1.00 40.41 100 GLN A C 1
ATOM 814 O O . GLN A 1 100 ? -43.803 -7.954 53.445 1.00 40.41 100 GLN A O 1
ATOM 819 N N . VAL A 1 101 ? -41.770 -8.041 54.352 1.00 45.22 101 VAL A N 1
ATOM 820 C CA . VAL A 1 101 ? -41.955 -9.425 54.873 1.00 45.22 101 VAL A CA 1
ATOM 821 C C . VAL A 1 101 ? -41.383 -9.621 56.290 1.00 45.22 101 VAL A C 1
ATOM 823 O O . VAL A 1 101 ? -41.222 -10.742 56.747 1.00 45.22 101 VAL A O 1
ATOM 826 N N . VAL A 1 102 ? -41.096 -8.553 57.046 1.00 46.34 102 VAL A N 1
ATOM 827 C CA . VAL A 1 102 ? -40.603 -8.698 58.436 1.00 46.34 102 VAL A CA 1
ATOM 828 C C . VAL A 1 102 ? -41.329 -7.760 59.401 1.00 46.34 102 VAL A C 1
ATOM 830 O O . VAL A 1 102 ? -40.704 -6.961 60.079 1.00 46.34 102 VAL A O 1
ATOM 833 N N . VAL A 1 103 ? -42.663 -7.820 59.446 1.00 46.19 103 VAL A N 1
ATOM 834 C CA . VAL A 1 103 ? -43.447 -7.360 60.612 1.00 46.19 103 VAL A CA 1
ATOM 835 C C . VAL A 1 103 ? -44.717 -8.213 60.712 1.00 46.19 103 VAL A C 1
ATOM 837 O O . VAL A 1 103 ? -45.789 -7.764 60.326 1.00 46.19 103 VAL A O 1
ATOM 840 N N . ALA A 1 104 ? -44.600 -9.462 61.161 1.00 43.59 104 ALA A N 1
ATOM 841 C CA . ALA A 1 104 ? -45.726 -10.231 61.708 1.00 43.59 104 ALA A CA 1
ATOM 842 C C . ALA A 1 104 ? -45.221 -11.521 62.374 1.00 43.59 104 ALA A C 1
ATOM 844 O O . ALA A 1 104 ? -45.555 -12.617 61.940 1.00 43.59 104 ALA A O 1
ATOM 845 N N . GLU A 1 105 ? -44.403 -11.404 63.418 1.00 43.91 105 GLU A N 1
ATOM 846 C CA . GLU A 1 105 ? -44.267 -12.504 64.378 1.00 43.91 105 GLU A CA 1
ATOM 847 C C . GLU A 1 105 ? -44.023 -11.937 65.779 1.00 43.91 105 GLU A C 1
ATOM 849 O O . GLU A 1 105 ? -42.928 -11.973 66.320 1.00 43.91 105 GLU A O 1
ATOM 854 N N . GLU A 1 106 ? -45.069 -11.330 66.333 1.00 41.12 106 GLU A N 1
ATOM 855 C CA . GLU A 1 106 ? -45.320 -11.274 67.772 1.00 41.12 106 GLU A CA 1
ATOM 856 C C . GLU A 1 106 ? -46.838 -11.106 67.965 1.00 41.12 106 GLU A C 1
ATOM 858 O O . GLU A 1 106 ? -47.476 -10.400 67.182 1.00 41.12 106 GLU A O 1
ATOM 863 N N . ILE A 1 107 ? -47.385 -11.730 69.022 1.00 39.22 107 ILE A N 1
ATOM 864 C CA . ILE A 1 107 ? -48.813 -11.893 69.389 1.00 39.22 107 ILE A CA 1
ATOM 865 C C . ILE A 1 107 ? -49.423 -13.122 68.667 1.00 39.22 107 ILE A C 1
ATOM 867 O O . ILE A 1 107 ? -49.767 -13.040 67.493 1.00 39.22 107 ILE A O 1
ATOM 871 N N . ILE A 1 108 ? -49.539 -14.321 69.263 1.00 38.62 108 ILE A N 1
ATOM 872 C CA . ILE A 1 108 ? -50.192 -14.733 70.531 1.00 38.62 108 ILE A CA 1
ATOM 873 C C . ILE A 1 108 ? -49.484 -15.964 71.109 1.00 38.62 108 ILE A C 1
ATOM 875 O O . ILE A 1 108 ? -49.208 -16.893 70.317 1.00 38.62 108 ILE A O 1
#

Solvent-accessible surface area (backbone atoms only — not comparable to full-atom values): 6360 Å² total; per-residue (Å²): 112,72,66,59,54,52,49,49,52,50,52,52,51,53,51,52,46,67,76,42,48,66,60,58,74,40,87,45,76,47,73,76,87,84,52,76,42,52,34,58,67,54,50,54,52,51,51,52,52,50,52,52,51,51,50,52,50,52,54,51,52,53,54,48,55,53,50,50,54,49,51,53,50,53,51,49,52,53,51,50,54,51,51,53,50,50,51,52,52,50,47,54,57,52,59,69,66,69,73,88,90,85,86,86,89,80,90,133

Foldseek 3Di:
DVLVVLVVVLVVLVVVCVVCVVQLVDQDFDCPPVDTDTSPVVVVVSVVVNVVSVVVNVVVVVVVVVVVVVVVVVVVVVVVVVVVVVVVVVVVVVVVVPDDDPPDPDDD

pLDDT: mean 71.67, std 12.45, range [38.62, 88.69]

Secondary structure (DSSP, 8-state):
-HHHHHHHHHHHHHHHHHHTHHHHHS--EEE-SS-EEEHHHHHHHHHHHHHHHHHHHHHHHHHHHHHHHHHHHHHHHHHHHHHHHHHHHHHHHHHTT-SSSSS-----

Radius of gyration: 34.32 Å; Cα contacts (8 Å, |Δi|>4): 30; chains: 1; bounding box: 69×33×98 Å